Protein AF-A0A8U0A663-F1 (afdb_monomer_lite)

Sequence (135 aa):
MTTRQYYSNWWYGIMIPLFGAVGWMIVIPFLENTTYLELPFSRIIFLASGLIIAVTSFLSPVFVVCLWLDARKLRESDAPWSPNPWLWGTIGGIAMLVGVLLSYLGPKIIVALGYLYRRHRRVGLLGDTTVAETE

Radius of gyration: 18.93 Å; chains: 1; bounding box: 40×21×67 Å

Organism: NCBI:txid2934340

Secondary structure (DSSP, 8-state):
--------TTHHHHTHHHHHHHHHHHHHHHHH-GGGGGSTTHHHHHHHHHHHHHHHHHHHHHHHHHHHHHHHHHHHTT-S----HHHHHHHHHHHHHHHHHTT--HHHHHHHHHHHHHHHHHH-SS---------

Structure (mmCIF, N/CA/C/O backbone):
data_AF-A0A8U0A663-F1
#
_entry.id   AF-A0A8U0A663-F1
#
loop_
_atom_site.group_PDB
_atom_site.id
_atom_site.type_symbol
_atom_site.label_atom_id
_atom_site.label_alt_id
_atom_site.label_comp_id
_atom_site.label_asym_id
_atom_site.label_entity_id
_atom_site.label_seq_id
_atom_site.pdbx_PDB_ins_code
_atom_site.Cartn_x
_atom_site.Cartn_y
_atom_site.Cartn_z
_atom_site.occupancy
_atom_site.B_iso_or_equiv
_atom_site.auth_seq_id
_atom_site.auth_comp_id
_atom_site.auth_asym_id
_atom_site.auth_atom_id
_atom_site.pdbx_PDB_model_num
ATOM 1 N N . MET A 1 1 ? -6.263 -7.103 36.096 1.00 43.72 1 MET A N 1
ATOM 2 C CA . MET A 1 1 ? -6.341 -6.154 34.965 1.00 43.72 1 MET A CA 1
ATOM 3 C C . MET A 1 1 ? -6.047 -6.930 33.693 1.00 43.72 1 MET A C 1
ATOM 5 O O . MET A 1 1 ? -4.947 -7.438 33.561 1.00 43.72 1 MET A O 1
ATOM 9 N N . THR A 1 2 ? -7.029 -7.119 32.814 1.00 44.28 2 THR A N 1
ATOM 10 C CA . THR A 1 2 ? -6.843 -7.817 31.531 1.00 44.28 2 THR A CA 1
ATOM 11 C C . THR A 1 2 ? -6.246 -6.853 30.510 1.00 44.28 2 THR A C 1
ATOM 13 O O . THR A 1 2 ? -6.905 -5.900 30.093 1.00 44.28 2 THR A O 1
ATOM 16 N N . THR A 1 3 ? -4.995 -7.087 30.131 1.00 49.81 3 THR A N 1
ATOM 17 C CA . THR A 1 3 ? -4.310 -6.418 29.023 1.00 49.81 3 THR A CA 1
ATOM 18 C C . THR A 1 3 ? -5.046 -6.724 27.712 1.00 49.81 3 THR A C 1
ATOM 20 O O . THR A 1 3 ? -5.243 -7.880 27.344 1.00 49.81 3 THR A O 1
ATOM 23 N N . ARG A 1 4 ? -5.529 -5.682 27.020 1.00 52.34 4 ARG A N 1
ATOM 24 C CA . ARG A 1 4 ? -6.261 -5.810 25.748 1.00 52.34 4 ARG A CA 1
ATOM 25 C C . ARG A 1 4 ? -5.278 -5.822 24.579 1.00 52.34 4 ARG A C 1
ATOM 27 O O . ARG A 1 4 ? -4.593 -4.837 24.328 1.00 52.34 4 ARG A O 1
ATOM 34 N N . GLN A 1 5 ? -5.241 -6.933 23.852 1.00 55.31 5 GLN A N 1
ATOM 35 C CA . GLN A 1 5 ? -4.344 -7.154 22.722 1.00 55.31 5 GLN A CA 1
ATOM 36 C C . GLN A 1 5 ? -5.006 -6.688 21.409 1.00 55.31 5 GLN A C 1
ATOM 38 O O . GLN A 1 5 ? -5.928 -7.328 20.907 1.00 55.31 5 GLN A O 1
ATOM 43 N N . TYR A 1 6 ? -4.537 -5.582 20.823 1.00 64.12 6 TYR A N 1
ATOM 44 C CA . TYR A 1 6 ? -5.044 -5.050 19.543 1.00 64.12 6 TYR A CA 1
ATOM 45 C C . TYR A 1 6 ? -4.168 -5.496 18.365 1.00 64.12 6 TYR A C 1
ATOM 47 O O . TYR A 1 6 ? -3.463 -4.698 17.749 1.00 64.12 6 TYR A O 1
ATOM 55 N N . TYR A 1 7 ? -4.170 -6.796 18.060 1.00 67.44 7 TYR A N 1
ATOM 56 C CA . TYR A 1 7 ? -3.338 -7.357 16.990 1.00 67.44 7 TYR A CA 1
ATOM 57 C C . TYR A 1 7 ? -4.099 -7.449 15.661 1.00 67.44 7 TYR A C 1
ATOM 59 O O . TYR A 1 7 ? -4.857 -8.385 15.400 1.00 67.44 7 TYR A O 1
ATOM 67 N N . SER A 1 8 ? -3.852 -6.494 14.766 1.00 76.62 8 SER A N 1
ATOM 68 C CA . SER A 1 8 ? -4.160 -6.659 13.345 1.00 76.62 8 SER A CA 1
ATOM 69 C C . SER A 1 8 ? -2.878 -6.536 12.546 1.00 76.62 8 SER A C 1
ATOM 71 O O . SER A 1 8 ? -2.281 -5.470 12.547 1.00 76.62 8 SER A O 1
ATOM 73 N N . ASN A 1 9 ? -2.476 -7.603 11.851 1.00 85.19 9 ASN A N 1
ATOM 74 C CA . ASN A 1 9 ? -1.301 -7.622 10.968 1.00 85.19 9 ASN A CA 1
ATOM 75 C C . ASN A 1 9 ? -1.629 -7.141 9.544 1.00 85.19 9 ASN A C 1
ATOM 77 O O . ASN A 1 9 ? -0.763 -7.106 8.679 1.00 85.19 9 ASN A O 1
ATOM 81 N N . TRP A 1 10 ? -2.877 -6.756 9.268 1.00 87.44 10 TRP A N 1
ATOM 82 C CA . TRP A 1 10 ? -3.281 -6.316 7.931 1.00 87.44 10 TRP A CA 1
ATOM 83 C C . TRP A 1 10 ? -2.663 -4.970 7.528 1.00 87.44 10 TRP A C 1
ATOM 85 O O . TRP A 1 10 ? -2.599 -4.664 6.338 1.00 87.44 10 TRP A O 1
ATOM 95 N N . TRP A 1 11 ? -2.121 -4.207 8.483 1.00 85.75 11 TRP A N 1
ATOM 96 C CA . TRP A 1 11 ? -1.409 -2.956 8.215 1.00 85.75 11 TRP A CA 1
ATOM 97 C C . TRP A 1 11 ? -0.208 -3.108 7.267 1.00 85.75 11 TRP A C 1
ATOM 99 O O . TRP A 1 11 ? 0.101 -2.157 6.552 1.00 85.75 11 TRP A O 1
ATOM 109 N N . TYR A 1 12 ? 0.423 -4.289 7.177 1.00 87.38 12 TYR A N 1
ATOM 110 C CA . TYR A 1 12 ? 1.492 -4.538 6.197 1.00 87.38 12 TYR A CA 1
ATOM 111 C C . TYR A 1 12 ? 0.997 -4.372 4.755 1.00 87.38 12 TYR A C 1
ATOM 113 O O . TYR A 1 12 ? 1.681 -3.779 3.924 1.00 87.38 12 TYR A O 1
ATOM 121 N N . GLY A 1 13 ? -0.229 -4.813 4.461 1.00 88.88 13 GLY A N 1
ATOM 122 C CA . GLY A 1 13 ? -0.830 -4.627 3.139 1.00 88.88 13 GLY A CA 1
ATOM 123 C C . GLY A 1 13 ? -1.165 -3.167 2.825 1.00 88.88 13 GLY A C 1
ATOM 124 O O . GLY A 1 13 ? -1.232 -2.776 1.664 1.00 88.88 13 GLY A O 1
ATOM 125 N N . ILE A 1 14 ? -1.302 -2.324 3.850 1.00 91.62 14 ILE A N 1
ATOM 126 C CA . ILE A 1 14 ? -1.520 -0.879 3.696 1.00 91.62 14 ILE A CA 1
ATOM 127 C C . ILE A 1 14 ? -0.220 -0.171 3.269 1.00 91.62 14 ILE A C 1
ATOM 129 O O . ILE A 1 14 ? -0.276 0.891 2.656 1.00 91.62 14 ILE A O 1
ATOM 133 N N . MET A 1 15 ? 0.949 -0.780 3.507 1.00 91.62 15 MET A N 1
ATOM 134 C CA . MET A 1 15 ? 2.256 -0.256 3.080 1.00 91.62 15 MET A CA 1
ATOM 135 C C . MET A 1 15 ? 2.572 -0.519 1.600 1.00 91.62 15 MET A C 1
ATOM 137 O O . MET A 1 15 ? 3.440 0.144 1.038 1.00 91.62 15 MET A O 1
ATOM 141 N N . ILE A 1 16 ? 1.863 -1.445 0.943 1.00 91.25 16 ILE A N 1
ATOM 142 C CA . ILE A 1 16 ? 2.029 -1.789 -0.482 1.00 91.25 16 ILE A CA 1
ATOM 143 C C . ILE A 1 16 ? 2.159 -0.556 -1.399 1.00 91.25 16 ILE A C 1
ATOM 145 O O . ILE A 1 16 ? 3.127 -0.495 -2.160 1.00 91.25 16 ILE A O 1
ATOM 149 N N . PRO A 1 17 ? 1.250 0.442 -1.367 1.00 90.19 17 PRO A N 1
ATOM 150 C CA . PRO A 1 17 ? 1.364 1.613 -2.236 1.00 90.19 17 PRO A CA 1
ATOM 151 C C . PRO A 1 17 ? 2.618 2.458 -1.982 1.00 90.19 17 PRO A C 1
ATOM 153 O O . PRO A 1 17 ? 3.073 3.120 -2.909 1.00 90.19 17 PRO A O 1
ATOM 156 N N . LEU A 1 18 ? 3.203 2.419 -0.779 1.00 91.31 18 LEU A N 1
ATOM 157 C CA . LEU A 1 18 ? 4.451 3.128 -0.478 1.00 91.31 18 LEU A CA 1
ATOM 158 C C . LEU A 1 18 ? 5.647 2.448 -1.151 1.00 91.31 18 LEU A C 1
ATOM 160 O O . LEU A 1 18 ? 6.452 3.120 -1.788 1.00 91.31 18 LEU A O 1
ATOM 164 N N . PHE A 1 19 ? 5.725 1.116 -1.098 1.00 88.88 19 PHE A N 1
ATOM 165 C CA . PHE A 1 19 ? 6.739 0.363 -1.847 1.00 88.88 19 PHE A CA 1
ATOM 166 C C . PHE A 1 19 ? 6.549 0.502 -3.360 1.00 88.88 19 PHE A C 1
ATOM 168 O O . PHE A 1 19 ? 7.519 0.667 -4.099 1.00 88.88 19 PHE A O 1
ATOM 175 N N . GLY A 1 20 ? 5.294 0.509 -3.817 1.00 88.50 20 GLY A N 1
ATOM 176 C CA . GLY A 1 20 ? 4.961 0.807 -5.205 1.00 88.50 20 GLY A CA 1
ATOM 177 C C . GLY A 1 20 ? 5.480 2.178 -5.638 1.00 88.50 20 GLY A C 1
ATOM 178 O O . GLY A 1 20 ? 6.082 2.282 -6.701 1.00 88.50 20 GLY A O 1
ATOM 179 N N . ALA A 1 21 ? 5.330 3.208 -4.800 1.00 89.31 21 ALA A N 1
ATOM 180 C CA . ALA A 1 21 ? 5.844 4.547 -5.083 1.00 89.31 21 ALA A CA 1
ATOM 181 C C . ALA A 1 21 ? 7.356 4.547 -5.354 1.00 89.31 21 ALA A C 1
ATOM 183 O O . ALA A 1 21 ? 7.804 5.189 -6.300 1.00 89.31 21 ALA A O 1
ATOM 184 N N . VAL A 1 22 ? 8.129 3.774 -4.580 1.00 89.31 22 VAL A N 1
ATOM 185 C CA . VAL A 1 22 ? 9.581 3.638 -4.779 1.00 89.31 22 VAL A CA 1
ATOM 186 C C . VAL A 1 22 ? 9.909 3.024 -6.137 1.00 89.31 22 VAL A C 1
ATOM 188 O O . VAL A 1 22 ? 10.763 3.548 -6.847 1.00 89.31 22 VAL A O 1
ATOM 191 N N . GLY A 1 23 ? 9.198 1.967 -6.538 1.00 85.56 23 GLY A N 1
ATOM 192 C CA . GLY A 1 23 ? 9.362 1.382 -7.871 1.00 85.56 23 GLY A CA 1
ATOM 193 C C . GLY A 1 23 ? 9.051 2.383 -8.988 1.00 85.56 23 GLY A C 1
ATOM 194 O O . GLY A 1 23 ? 9.787 2.479 -9.967 1.00 85.56 23 GLY A O 1
ATOM 195 N N . TRP A 1 24 ? 8.005 3.192 -8.816 1.00 86.69 24 TRP A N 1
ATOM 196 C CA . TRP A 1 24 ? 7.610 4.193 -9.806 1.00 86.69 24 TRP A CA 1
ATOM 197 C C . TRP A 1 24 ? 8.592 5.362 -9.946 1.00 86.69 24 TRP A C 1
ATOM 199 O O . TRP A 1 24 ? 8.695 5.911 -11.040 1.00 86.69 24 TRP A O 1
ATOM 209 N N . MET A 1 25 ? 9.384 5.685 -8.916 1.00 86.38 25 MET A N 1
ATOM 210 C CA . MET A 1 25 ? 10.474 6.668 -9.046 1.00 86.38 25 MET A CA 1
ATOM 211 C C . MET A 1 25 ? 11.540 6.248 -10.069 1.00 86.38 25 MET A C 1
ATOM 213 O O . MET A 1 25 ? 12.219 7.105 -10.624 1.00 86.38 25 MET A O 1
ATOM 217 N N . ILE A 1 26 ? 11.676 4.946 -10.336 1.00 82.06 26 ILE A N 1
ATOM 218 C CA . ILE A 1 26 ? 12.598 4.409 -11.348 1.00 82.06 26 ILE A CA 1
ATOM 219 C C . ILE A 1 26 ? 11.911 4.337 -12.719 1.00 82.06 26 ILE A C 1
ATOM 221 O O . ILE A 1 26 ? 12.527 4.630 -13.741 1.00 82.06 26 ILE A O 1
ATOM 225 N N . VAL A 1 27 ? 10.627 3.968 -12.742 1.00 84.19 27 VAL A N 1
ATOM 226 C CA . VAL A 1 27 ? 9.853 3.783 -13.980 1.00 84.19 27 VAL A CA 1
ATOM 227 C C . VAL A 1 27 ? 9.576 5.109 -14.693 1.00 84.19 27 VAL A C 1
ATOM 229 O O . VAL A 1 27 ? 9.719 5.169 -15.910 1.00 84.19 27 VAL A O 1
ATOM 232 N N . ILE A 1 28 ? 9.203 6.169 -13.964 1.00 85.81 28 ILE A N 1
ATOM 233 C CA . ILE A 1 28 ? 8.792 7.451 -14.569 1.00 85.81 28 ILE A CA 1
ATOM 234 C C . ILE A 1 28 ? 9.904 8.056 -15.445 1.00 85.81 28 ILE A C 1
ATOM 236 O O . ILE A 1 28 ? 9.652 8.249 -16.634 1.00 85.81 28 ILE A O 1
ATOM 240 N N . PRO A 1 29 ? 11.143 8.265 -14.949 1.00 85.25 29 PRO A N 1
ATOM 241 C CA . PRO A 1 29 ? 12.207 8.834 -15.776 1.00 85.25 29 PRO A CA 1
ATOM 242 C C . PRO A 1 29 ? 12.520 7.980 -17.009 1.00 85.25 29 PRO A C 1
ATOM 244 O O . PRO A 1 29 ? 12.843 8.512 -18.068 1.00 85.25 29 PRO A O 1
ATOM 247 N N . PHE A 1 30 ? 12.412 6.653 -16.881 1.00 82.56 30 PHE A N 1
ATOM 248 C CA . PHE A 1 30 ? 12.666 5.730 -17.983 1.00 82.56 30 PHE A CA 1
ATOM 249 C C . PHE A 1 30 ? 11.602 5.820 -19.084 1.00 82.56 30 PHE A C 1
ATOM 251 O O . PHE A 1 30 ? 11.948 5.813 -20.262 1.00 82.56 30 PHE A O 1
ATOM 258 N N . LEU A 1 31 ? 10.320 5.924 -18.717 1.00 82.00 31 LEU A N 1
ATOM 259 C CA . LEU A 1 31 ? 9.226 6.053 -19.685 1.00 82.00 31 LEU A CA 1
ATOM 260 C C . LEU A 1 31 ? 9.223 7.411 -20.397 1.00 82.00 31 LEU A C 1
ATOM 262 O O . LEU A 1 31 ? 8.808 7.490 -21.550 1.00 82.00 31 LEU A O 1
ATOM 266 N N . GLU A 1 32 ? 9.676 8.468 -19.723 1.00 84.19 32 GLU A N 1
ATOM 267 C CA . GLU A 1 32 ? 9.660 9.835 -20.257 1.00 84.19 32 GLU A CA 1
ATOM 268 C C . GLU A 1 32 ? 10.848 10.149 -21.176 1.00 84.19 32 GLU A C 1
ATOM 270 O O . GLU A 1 32 ? 10.774 11.078 -21.979 1.00 84.19 32 GLU A O 1
ATOM 275 N N . ASN A 1 33 ? 11.940 9.386 -21.093 1.00 82.56 33 ASN A N 1
ATOM 276 C CA . ASN A 1 33 ? 13.166 9.684 -21.824 1.00 82.56 33 ASN A CA 1
ATOM 277 C C . ASN A 1 33 ? 13.586 8.525 -22.739 1.00 82.56 33 ASN A C 1
ATOM 279 O O . ASN A 1 33 ? 14.218 7.549 -22.331 1.00 82.56 33 ASN A O 1
ATOM 283 N N . THR A 1 34 ? 13.298 8.687 -24.030 1.00 74.56 34 THR A N 1
ATOM 284 C CA . THR A 1 34 ? 13.611 7.706 -25.079 1.00 74.56 34 THR A CA 1
ATOM 285 C C . THR A 1 34 ? 15.109 7.472 -25.270 1.00 74.56 34 THR A C 1
ATOM 287 O O . THR A 1 34 ? 15.487 6.429 -25.795 1.00 74.56 34 THR A O 1
ATOM 290 N N . THR A 1 35 ? 15.974 8.377 -24.801 1.00 79.06 35 THR A N 1
ATOM 291 C CA . THR A 1 35 ? 17.440 8.222 -24.858 1.00 79.06 35 THR A CA 1
ATOM 292 C C . THR A 1 35 ? 17.912 6.996 -24.066 1.00 79.06 35 THR A C 1
ATOM 294 O O . THR A 1 35 ? 18.927 6.388 -24.392 1.00 79.06 35 THR A O 1
ATOM 297 N N . TYR A 1 36 ? 17.149 6.559 -23.055 1.00 76.25 36 TYR A N 1
ATOM 298 C CA . TYR A 1 36 ? 17.453 5.338 -22.302 1.00 76.25 36 TYR A CA 1
ATOM 299 C C . TYR A 1 36 ? 17.287 4.049 -23.118 1.00 76.25 36 TYR A C 1
ATOM 301 O O . TYR A 1 36 ? 17.805 3.007 -22.710 1.00 76.25 36 TYR A O 1
ATOM 309 N N . LEU A 1 37 ? 16.605 4.093 -24.269 1.00 73.62 37 LEU A N 1
ATOM 310 C CA . LEU A 1 37 ? 16.447 2.937 -25.156 1.00 73.62 37 LEU A CA 1
ATOM 311 C C . LEU A 1 37 ? 17.757 2.556 -25.861 1.00 73.62 37 LEU A C 1
ATOM 313 O O . LEU A 1 37 ? 17.936 1.386 -26.205 1.00 73.62 37 LEU A O 1
ATOM 317 N N . GLU A 1 38 ? 18.684 3.505 -26.009 1.00 81.56 38 GLU A N 1
ATOM 318 C CA . GLU A 1 38 ? 19.990 3.298 -26.649 1.00 81.56 38 GLU A CA 1
ATOM 319 C C . GLU A 1 38 ? 21.033 2.668 -25.709 1.00 81.56 38 GLU A C 1
ATOM 321 O O . GLU A 1 38 ? 22.094 2.228 -26.150 1.00 81.56 38 GLU A O 1
ATOM 326 N N . LEU A 1 39 ? 20.739 2.577 -24.406 1.00 82.75 39 LEU A N 1
ATOM 327 C CA . LEU A 1 39 ? 21.638 1.954 -23.437 1.00 82.75 39 LEU A CA 1
ATOM 328 C C . LEU A 1 39 ? 21.719 0.430 -23.637 1.00 82.75 39 LEU A C 1
ATOM 330 O O . LEU A 1 39 ? 20.700 -0.215 -23.893 1.00 82.75 39 LEU A O 1
ATOM 334 N N . PRO A 1 40 ? 22.885 -0.197 -23.384 1.00 82.31 40 PRO A N 1
ATOM 335 C CA . PRO A 1 40 ? 23.055 -1.649 -23.518 1.00 82.31 40 PRO A CA 1
ATOM 336 C C . PRO A 1 40 ? 22.137 -2.461 -22.584 1.00 82.31 40 PRO A C 1
ATOM 338 O O . PRO A 1 40 ? 21.862 -3.631 -22.841 1.00 82.31 40 PRO A O 1
ATOM 341 N N . PHE A 1 41 ? 21.624 -1.838 -21.518 1.00 81.75 41 PHE A N 1
ATOM 342 C CA . PHE A 1 41 ? 20.729 -2.453 -20.536 1.00 81.75 41 PHE A CA 1
ATOM 343 C C . PHE A 1 41 ? 19.244 -2.094 -20.729 1.00 81.75 41 PHE A C 1
ATOM 345 O O . PHE A 1 41 ? 18.417 -2.472 -19.898 1.00 81.75 41 PHE A O 1
ATOM 352 N N . SER A 1 42 ? 18.872 -1.402 -21.812 1.00 84.12 42 SER A N 1
ATOM 353 C CA . SER A 1 42 ? 17.509 -0.889 -22.027 1.00 84.12 42 SER A CA 1
ATOM 354 C C . SER A 1 42 ? 16.428 -1.973 -21.971 1.00 84.12 42 SER A C 1
ATOM 356 O O . SER A 1 42 ? 15.378 -1.773 -21.363 1.00 84.12 42 SER A O 1
ATOM 358 N N . ARG A 1 43 ? 16.709 -3.166 -22.512 1.00 85.19 43 ARG A N 1
ATOM 359 C CA . ARG A 1 43 ? 15.802 -4.328 -22.451 1.00 85.19 43 ARG A CA 1
ATOM 360 C C . ARG A 1 43 ? 15.526 -4.784 -21.018 1.00 85.19 43 ARG A C 1
ATOM 362 O O . ARG A 1 43 ? 14.393 -5.130 -20.698 1.00 85.19 43 ARG A O 1
ATOM 369 N N . ILE A 1 44 ? 16.545 -4.776 -20.158 1.00 87.38 44 ILE A N 1
ATOM 370 C CA . ILE A 1 44 ? 16.406 -5.175 -18.752 1.00 87.38 44 ILE A CA 1
ATOM 371 C C . ILE A 1 44 ? 15.557 -4.145 -18.011 1.00 87.38 44 ILE A C 1
ATOM 373 O O . ILE A 1 44 ? 14.634 -4.522 -17.294 1.00 87.38 44 ILE A O 1
ATOM 377 N N . ILE A 1 45 ? 15.820 -2.853 -18.225 1.00 84.31 45 ILE A N 1
ATOM 378 C CA . ILE A 1 45 ? 15.067 -1.768 -17.584 1.00 84.31 45 ILE A CA 1
ATOM 379 C C . ILE A 1 45 ? 13.606 -1.769 -18.054 1.00 84.31 45 ILE A C 1
ATOM 381 O O . ILE A 1 45 ? 12.698 -1.611 -17.238 1.00 84.31 45 ILE A O 1
ATOM 385 N N . PHE A 1 46 ? 13.361 -2.027 -19.340 1.00 85.12 46 PHE A N 1
ATOM 386 C CA . PHE A 1 46 ? 12.015 -2.179 -19.888 1.00 85.12 46 PHE A CA 1
ATOM 387 C C . PHE A 1 46 ? 11.248 -3.330 -19.222 1.00 85.12 46 PHE A C 1
ATOM 389 O O . PHE A 1 46 ? 10.134 -3.130 -18.737 1.00 85.12 46 PHE A O 1
ATOM 396 N N . LEU A 1 47 ? 11.856 -4.518 -19.128 1.00 88.75 47 LEU A N 1
ATOM 397 C CA . LEU A 1 47 ? 11.246 -5.674 -18.462 1.00 88.75 47 LEU A CA 1
ATOM 398 C C . LEU A 1 47 ? 11.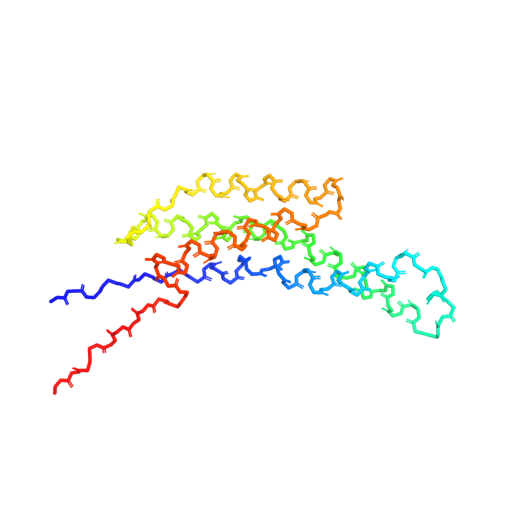008 -5.419 -16.968 1.00 88.75 47 LEU A C 1
ATOM 400 O O . LEU A 1 47 ? 9.934 -5.736 -16.456 1.00 88.75 47 LEU A O 1
ATOM 404 N N . ALA A 1 48 ? 11.973 -4.807 -16.277 1.00 88.00 48 ALA A N 1
ATOM 405 C CA . ALA A 1 48 ? 11.839 -4.436 -14.872 1.00 88.00 48 ALA A CA 1
ATOM 406 C C . ALA A 1 48 ? 10.691 -3.437 -14.660 1.00 88.00 48 ALA A C 1
ATOM 408 O O . ALA A 1 48 ? 9.898 -3.593 -13.732 1.00 88.00 48 ALA A O 1
ATOM 409 N N . SER A 1 49 ? 10.550 -2.455 -15.552 1.00 86.00 49 SER A N 1
ATOM 410 C CA . SER A 1 49 ? 9.476 -1.460 -15.494 1.00 86.00 49 SER A CA 1
ATOM 411 C C . SER A 1 49 ? 8.107 -2.101 -15.713 1.00 86.00 49 SER A C 1
ATOM 413 O O . SER A 1 49 ? 7.187 -1.875 -14.927 1.00 86.00 49 SER A O 1
ATOM 415 N N . GLY A 1 50 ? 7.985 -2.971 -16.722 1.00 87.75 50 GLY A N 1
ATOM 416 C CA . GLY A 1 50 ? 6.771 -3.754 -16.960 1.00 87.75 50 GLY A CA 1
ATOM 417 C C . GLY A 1 50 ? 6.389 -4.620 -15.757 1.00 87.75 50 GLY A C 1
ATOM 418 O O . GLY A 1 50 ? 5.224 -4.646 -15.360 1.00 87.75 50 GLY A O 1
ATOM 419 N N . LEU A 1 51 ? 7.372 -5.263 -15.117 1.00 90.81 51 LEU A N 1
ATOM 420 C CA . LEU A 1 51 ? 7.153 -6.057 -13.908 1.00 90.81 51 LEU A CA 1
ATOM 421 C C . LEU A 1 51 ? 6.661 -5.196 -12.736 1.00 90.81 51 LEU A C 1
ATOM 423 O O . LEU A 1 51 ? 5.706 -5.580 -12.064 1.00 90.81 51 LEU A O 1
ATOM 427 N N . ILE A 1 52 ? 7.257 -4.022 -12.504 1.00 88.81 52 ILE A N 1
ATOM 428 C CA . ILE A 1 52 ? 6.822 -3.089 -11.450 1.00 88.81 52 ILE A CA 1
ATOM 429 C C . ILE A 1 52 ? 5.372 -2.650 -11.685 1.00 88.81 52 ILE A C 1
ATOM 431 O O . ILE A 1 52 ? 4.562 -2.678 -10.755 1.00 88.81 52 ILE A O 1
ATOM 435 N N . ILE A 1 53 ? 5.014 -2.286 -12.918 1.00 87.06 53 ILE A N 1
ATOM 436 C CA . ILE A 1 53 ? 3.645 -1.884 -13.276 1.00 87.06 53 ILE A CA 1
ATOM 437 C C . ILE A 1 53 ? 2.668 -3.042 -13.030 1.00 87.06 53 ILE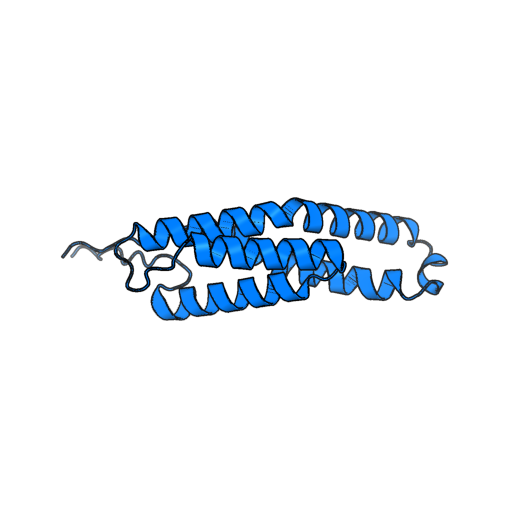 A C 1
ATOM 439 O O . ILE A 1 53 ? 1.631 -2.847 -12.390 1.00 87.06 53 ILE A O 1
ATOM 443 N N . ALA A 1 54 ? 3.014 -4.255 -13.471 1.00 89.38 54 ALA A N 1
ATOM 444 C CA . ALA A 1 54 ? 2.180 -5.441 -13.300 1.00 89.38 54 ALA A CA 1
ATOM 445 C C . ALA A 1 54 ? 1.970 -5.783 -11.817 1.00 89.38 54 ALA A C 1
ATOM 447 O O . ALA A 1 54 ? 0.832 -5.930 -11.370 1.00 89.38 54 ALA A O 1
ATOM 448 N N . VAL A 1 55 ? 3.050 -5.836 -11.033 1.00 90.69 55 VAL A N 1
ATOM 449 C CA . VAL A 1 55 ? 3.005 -6.142 -9.596 1.00 90.69 55 VAL A CA 1
ATOM 450 C C . VAL A 1 55 ? 2.215 -5.078 -8.834 1.00 90.69 55 VAL A C 1
ATOM 452 O O . VAL A 1 55 ? 1.340 -5.413 -8.041 1.00 90.69 55 VAL A O 1
ATOM 455 N N . THR A 1 56 ? 2.461 -3.790 -9.084 1.00 87.38 56 THR A N 1
ATOM 456 C CA . THR A 1 56 ? 1.752 -2.703 -8.381 1.00 87.38 56 THR A CA 1
ATOM 457 C C . THR A 1 56 ? 0.265 -2.650 -8.732 1.00 87.38 56 THR A C 1
ATOM 459 O O . THR A 1 56 ? -0.569 -2.381 -7.860 1.00 87.38 56 THR A O 1
ATOM 462 N N . SER A 1 57 ? -0.095 -2.971 -9.974 1.00 86.31 57 SER A N 1
ATOM 463 C CA . SER A 1 57 ? -1.490 -3.117 -10.402 1.00 86.31 57 SER A CA 1
ATOM 464 C C . SER A 1 57 ? -2.155 -4.307 -9.712 1.00 86.31 57 SER A C 1
ATOM 466 O O . SER A 1 57 ? -3.215 -4.154 -9.104 1.00 86.31 57 SER A O 1
ATOM 468 N N . PHE A 1 58 ? -1.490 -5.464 -9.704 1.00 90.69 58 PHE A N 1
ATOM 469 C CA . PHE A 1 58 ? -2.000 -6.691 -9.094 1.00 90.69 58 PHE A CA 1
ATOM 470 C C . PHE A 1 58 ? -2.141 -6.604 -7.568 1.00 90.69 58 PHE A C 1
ATOM 472 O O . PHE A 1 58 ? -3.071 -7.160 -6.993 1.00 90.69 58 PHE A O 1
ATOM 479 N N . LEU A 1 59 ? -1.257 -5.865 -6.896 1.00 91.88 59 LEU A N 1
ATOM 480 C CA . LEU A 1 59 ? -1.332 -5.648 -5.450 1.00 91.88 59 LEU A CA 1
ATOM 481 C C . LEU A 1 59 ? -2.331 -4.551 -5.045 1.00 91.88 59 LEU A C 1
ATOM 483 O O . LEU A 1 59 ? -2.601 -4.367 -3.857 1.00 91.88 59 LEU A O 1
ATOM 487 N N . SER A 1 60 ? -2.915 -3.818 -5.995 1.00 90.69 60 SER A N 1
ATOM 488 C CA . SER A 1 60 ? -3.863 -2.746 -5.672 1.00 90.69 60 SER A CA 1
ATOM 489 C C . SER A 1 60 ? -5.168 -3.247 -5.027 1.00 90.69 60 SER A C 1
ATOM 491 O O . SER A 1 60 ? -5.576 -2.659 -4.025 1.00 90.69 60 SER A O 1
ATOM 493 N N . PRO A 1 61 ? -5.797 -4.347 -5.485 1.00 93.81 61 PRO A N 1
ATOM 494 C CA . PRO A 1 61 ? -6.905 -4.971 -4.760 1.00 93.81 61 PRO A CA 1
ATOM 495 C C . PRO A 1 61 ? -6.506 -5.445 -3.358 1.00 93.81 61 PRO A C 1
ATOM 497 O O . PRO A 1 61 ? -7.278 -5.286 -2.413 1.00 93.81 61 PRO A O 1
ATOM 500 N N . VAL A 1 62 ? -5.283 -5.968 -3.199 1.00 94.94 62 VAL A N 1
ATOM 501 C CA . VAL A 1 62 ? -4.758 -6.418 -1.898 1.00 94.94 62 VAL A CA 1
ATOM 502 C C . VAL A 1 62 ? -4.716 -5.257 -0.907 1.00 94.94 62 VAL A C 1
ATOM 504 O O . VAL A 1 62 ? -5.173 -5.411 0.221 1.00 94.94 62 VAL A O 1
ATOM 507 N N . PHE A 1 63 ? -4.272 -4.072 -1.337 1.00 94.69 63 PHE A N 1
ATOM 508 C CA . PHE A 1 63 ? -4.317 -2.858 -0.518 1.00 94.69 63 PHE A CA 1
ATOM 509 C C . PHE A 1 63 ? -5.732 -2.559 0.010 1.00 94.69 63 PHE A C 1
ATOM 511 O O . PHE A 1 63 ? -5.900 -2.322 1.207 1.00 94.69 63 PHE A O 1
ATOM 518 N N . VAL A 1 64 ? -6.758 -2.621 -0.847 1.00 96.44 64 VAL A N 1
ATOM 519 C CA . VAL A 1 64 ? -8.155 -2.352 -0.453 1.00 96.44 64 VAL A CA 1
ATOM 520 C C . VAL A 1 64 ? -8.658 -3.389 0.551 1.00 96.44 64 VAL A C 1
ATOM 522 O O . VAL A 1 64 ? -9.257 -3.035 1.568 1.00 96.44 64 VAL A O 1
ATOM 525 N N . VAL A 1 65 ? -8.382 -4.669 0.290 1.00 96.38 65 VAL A N 1
ATOM 526 C CA . VAL A 1 65 ? -8.772 -5.778 1.170 1.00 96.38 65 VAL A CA 1
ATOM 527 C C . VAL A 1 65 ? -8.100 -5.645 2.534 1.00 96.38 65 VAL A C 1
ATOM 529 O O . VAL A 1 65 ? -8.773 -5.728 3.560 1.00 96.38 65 VAL A O 1
ATOM 532 N N . CYS A 1 66 ? -6.795 -5.378 2.567 1.00 95.81 66 CYS A N 1
ATOM 533 C CA . CYS A 1 66 ? -6.056 -5.182 3.809 1.00 95.81 66 CYS A CA 1
ATOM 534 C C . CYS A 1 66 ? -6.566 -3.973 4.598 1.00 95.81 66 CYS A C 1
ATOM 536 O O . CYS A 1 66 ? -6.727 -4.069 5.812 1.00 95.81 66 CYS A O 1
ATOM 538 N N . LEU A 1 67 ? -6.889 -2.868 3.924 1.00 95.56 67 LEU A N 1
ATOM 539 C CA . LEU A 1 67 ? -7.454 -1.676 4.554 1.00 95.56 67 LEU A CA 1
ATOM 540 C C . LEU A 1 67 ? -8.821 -1.960 5.202 1.00 95.56 67 LEU A C 1
ATOM 542 O O . LEU A 1 67 ? -9.076 -1.544 6.334 1.00 95.56 67 LEU A O 1
ATOM 546 N N . TRP A 1 68 ? -9.689 -2.704 4.511 1.00 96.75 68 TRP A N 1
ATOM 547 C CA . TRP A 1 68 ? -10.990 -3.110 5.047 1.00 96.75 68 TRP A CA 1
ATOM 548 C C . TRP A 1 68 ? -10.850 -4.085 6.222 1.00 96.75 68 TRP A C 1
ATOM 550 O O . TRP A 1 68 ? -11.511 -3.909 7.247 1.00 96.75 68 TRP A O 1
ATOM 560 N N . LEU A 1 69 ? -9.972 -5.086 6.105 1.00 95.38 69 LEU A N 1
ATOM 561 C CA . LEU A 1 69 ? -9.741 -6.087 7.149 1.00 95.38 69 LEU A CA 1
ATOM 562 C C . LEU A 1 69 ? -9.101 -5.487 8.403 1.00 95.38 69 LEU A C 1
ATOM 564 O O . LEU A 1 69 ? -9.507 -5.851 9.507 1.00 95.38 69 LEU A O 1
ATOM 568 N N . ASP A 1 70 ? -8.148 -4.559 8.258 1.00 93.69 70 ASP A N 1
ATOM 569 C CA . ASP A 1 70 ? -7.547 -3.858 9.399 1.00 93.69 70 ASP A CA 1
ATOM 570 C C . ASP A 1 70 ? -8.602 -3.025 10.131 1.00 93.69 70 ASP A C 1
ATOM 572 O O . ASP A 1 70 ? -8.763 -3.148 11.344 1.00 93.69 70 ASP A O 1
ATOM 576 N N . ALA A 1 71 ? -9.410 -2.263 9.385 1.00 93.50 71 ALA A N 1
ATOM 577 C CA . ALA A 1 71 ? -10.488 -1.471 9.964 1.00 93.50 71 ALA A CA 1
ATOM 578 C C . ALA A 1 71 ? -11.554 -2.344 10.645 1.00 93.50 71 ALA A C 1
ATOM 580 O O . ALA A 1 71 ? -12.032 -2.007 11.726 1.00 93.50 71 ALA A O 1
ATOM 581 N N . ARG A 1 72 ? -11.917 -3.481 10.042 1.00 93.94 72 ARG A N 1
ATOM 582 C CA . ARG A 1 72 ? -12.874 -4.424 10.628 1.00 93.94 72 ARG A CA 1
ATOM 583 C C . ARG A 1 72 ? -12.358 -4.999 11.940 1.00 93.94 72 ARG A C 1
AT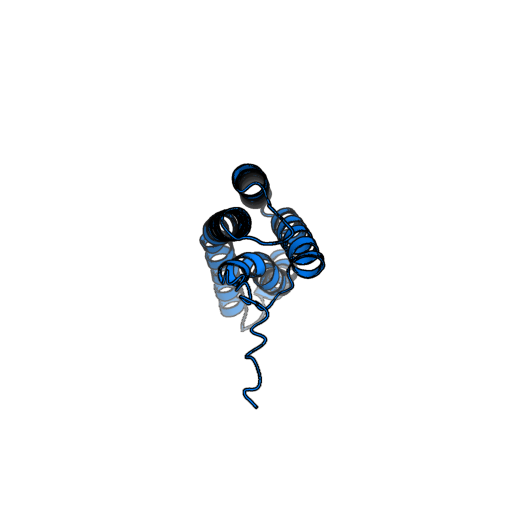OM 585 O O . ARG A 1 72 ? -13.080 -4.934 12.930 1.00 93.94 72 ARG A O 1
ATOM 592 N N . LYS A 1 73 ? -11.119 -5.496 11.959 1.00 91.00 73 LYS A N 1
ATOM 593 C CA . LYS A 1 73 ? -10.509 -6.037 13.179 1.00 91.00 73 LYS A CA 1
ATOM 594 C C . LYS A 1 73 ? -10.394 -4.984 14.273 1.00 91.00 73 LYS A C 1
ATOM 596 O O . LYS A 1 73 ? -10.706 -5.280 15.416 1.00 91.00 73 LYS A O 1
ATOM 601 N N . LEU A 1 74 ? -10.002 -3.757 13.931 1.00 89.69 74 LEU A N 1
ATOM 602 C CA . LEU A 1 74 ? -9.921 -2.667 14.905 1.00 89.69 74 LEU A CA 1
ATOM 603 C C . LEU A 1 74 ? -11.290 -2.305 15.489 1.00 89.69 74 LEU A C 1
ATOM 605 O O . LEU A 1 74 ? -11.376 -2.053 16.684 1.00 89.69 74 LEU A O 1
ATOM 609 N N . ARG A 1 75 ? -12.358 -2.335 14.682 1.00 89.94 75 ARG A N 1
ATOM 610 C CA . ARG A 1 75 ? -13.732 -2.099 15.154 1.00 89.94 75 ARG A CA 1
ATOM 611 C C . ARG A 1 75 ? -14.269 -3.221 16.044 1.00 89.94 75 ARG A C 1
ATOM 613 O O . ARG A 1 75 ? -15.027 -2.949 16.963 1.00 89.94 75 ARG A O 1
ATOM 620 N N . GLU A 1 76 ? -13.955 -4.471 15.713 1.00 89.31 76 GLU A N 1
ATOM 621 C CA . GLU A 1 76 ? -14.334 -5.643 16.519 1.00 89.31 76 GLU A CA 1
ATOM 622 C C . GLU A 1 76 ? -13.496 -5.744 17.798 1.00 89.31 76 GLU A C 1
ATOM 624 O O . GLU A 1 76 ? -13.900 -6.390 18.760 1.00 89.31 76 GLU A O 1
ATOM 629 N N . SER A 1 77 ? -12.332 -5.098 17.808 1.00 83.94 77 SER A N 1
ATOM 630 C CA . SER A 1 77 ? -11.500 -4.977 18.987 1.00 83.94 77 SER A CA 1
ATOM 631 C C . SER A 1 77 ? -11.960 -3.833 19.879 1.00 83.94 77 SER A C 1
ATOM 633 O O . SER A 1 77 ? -12.578 -2.862 19.458 1.00 83.94 77 SER A O 1
ATOM 635 N N . ASP A 1 78 ? -11.533 -3.907 21.120 1.00 80.88 78 ASP A N 1
ATOM 636 C CA . ASP A 1 78 ? -11.792 -2.909 22.142 1.00 80.88 78 ASP A CA 1
ATOM 637 C C . ASP A 1 78 ? -10.941 -1.615 22.020 1.00 80.88 78 ASP A C 1
ATOM 639 O O . ASP A 1 78 ? -10.733 -0.883 22.996 1.00 80.88 78 ASP A O 1
ATOM 643 N N . ALA A 1 79 ? -10.377 -1.368 20.834 1.00 80.56 79 ALA A N 1
ATOM 644 C CA . ALA A 1 79 ? -9.416 -0.305 20.599 1.00 80.56 79 ALA A CA 1
ATOM 645 C C . ALA A 1 79 ? -10.059 1.075 20.813 1.00 80.56 79 ALA A C 1
ATOM 647 O O . ALA A 1 79 ? -11.224 1.289 20.473 1.00 80.56 79 ALA A O 1
ATOM 648 N N . PRO A 1 80 ? -9.287 2.074 21.279 1.00 83.38 80 PRO A N 1
ATOM 649 C CA . PRO A 1 80 ? -9.790 3.438 21.471 1.00 83.38 80 PRO A CA 1
ATOM 650 C C . PRO A 1 80 ? -10.225 4.116 20.158 1.00 83.38 80 PRO A C 1
ATOM 652 O O . PRO A 1 80 ? -10.877 5.159 20.174 1.00 83.38 80 PRO A O 1
ATOM 655 N N . TRP A 1 81 ? -9.858 3.550 19.006 1.00 88.31 81 TRP A N 1
ATOM 656 C CA . TRP A 1 81 ? -10.315 3.983 17.694 1.00 88.31 81 TRP A CA 1
ATOM 657 C C . TRP A 1 81 ? -11.113 2.874 17.018 1.00 88.31 81 TRP A C 1
ATOM 659 O O . TRP A 1 81 ? -10.577 1.810 16.726 1.00 88.31 81 TRP A O 1
ATOM 669 N N . SER A 1 82 ? -12.373 3.179 16.708 1.00 90.00 82 SER A N 1
ATOM 670 C CA . SER A 1 82 ? -13.305 2.295 16.007 1.00 90.00 82 SER A CA 1
ATOM 671 C C . SER A 1 82 ? -13.527 2.791 14.565 1.00 90.00 82 SER A C 1
ATOM 673 O O . SER A 1 82 ? -14.485 3.532 14.303 1.00 90.00 82 SER A O 1
ATOM 675 N N . PRO A 1 83 ? -12.644 2.456 13.604 1.00 91.88 83 PRO A N 1
ATOM 676 C CA . PRO A 1 83 ? -12.826 2.835 12.204 1.00 91.88 83 PRO A CA 1
ATOM 677 C C . PRO A 1 83 ? -14.043 2.144 11.572 1.00 91.88 83 PRO A C 1
ATOM 679 O O . PRO A 1 83 ? -14.308 0.973 11.820 1.00 91.88 83 PRO A O 1
ATOM 682 N N . ASN A 1 84 ? -14.758 2.843 10.683 1.00 94.94 84 ASN A N 1
ATOM 683 C CA . ASN A 1 84 ? -15.790 2.215 9.854 1.00 94.94 84 ASN A CA 1
ATOM 684 C C . ASN A 1 84 ? -15.128 1.461 8.675 1.00 94.94 84 ASN A C 1
ATOM 686 O O . ASN A 1 84 ? -14.530 2.121 7.817 1.00 94.94 84 ASN A O 1
ATOM 690 N N . PRO A 1 85 ? -15.245 0.119 8.585 1.00 94.81 85 PRO A N 1
ATOM 691 C CA . PRO A 1 85 ? -14.596 -0.669 7.537 1.00 94.81 85 PRO A CA 1
ATOM 692 C C . PRO A 1 85 ? -15.104 -0.322 6.143 1.00 94.81 85 PRO A C 1
ATOM 694 O O . PRO A 1 85 ? -14.317 -0.250 5.206 1.00 94.81 85 PRO A O 1
ATOM 697 N N . TRP A 1 86 ? -16.401 -0.040 6.003 1.00 96.94 86 TRP A N 1
ATOM 698 C CA . TRP A 1 86 ? -16.997 0.316 4.717 1.00 96.94 86 TRP A CA 1
ATOM 699 C C . TRP A 1 86 ? -16.515 1.670 4.217 1.00 96.94 86 TRP A C 1
ATOM 701 O O . TRP A 1 86 ? -16.240 1.811 3.029 1.00 96.94 86 TRP A O 1
ATOM 711 N N . LEU A 1 87 ? -16.342 2.644 5.115 1.00 96.25 87 LEU A N 1
ATOM 712 C CA . LEU A 1 87 ? -15.800 3.952 4.752 1.00 96.25 87 LEU A CA 1
ATOM 713 C C . LEU A 1 87 ? -14.370 3.815 4.220 1.00 96.25 87 LEU A C 1
ATOM 715 O O . LEU A 1 87 ? -14.069 4.286 3.127 1.00 96.25 87 LEU A O 1
ATOM 719 N N . TRP A 1 88 ? -13.499 3.130 4.963 1.00 95.50 88 TRP A N 1
ATOM 720 C CA . TRP A 1 88 ? -12.101 2.963 4.565 1.00 95.50 88 TRP A CA 1
ATOM 721 C C . TRP A 1 88 ? -11.931 2.059 3.345 1.00 95.50 88 TRP A C 1
ATOM 723 O O . TRP A 1 88 ? -11.162 2.402 2.452 1.00 95.50 88 TRP A O 1
ATOM 733 N N . GLY A 1 89 ? -12.694 0.969 3.248 1.00 94.88 89 GLY A N 1
ATOM 734 C CA . GLY A 1 89 ? -12.725 0.118 2.059 1.00 94.88 89 GLY A CA 1
ATOM 735 C C . GLY A 1 89 ? -13.194 0.873 0.813 1.00 94.88 89 GLY A C 1
ATOM 736 O O . GLY A 1 89 ? -12.570 0.753 -0.236 1.00 94.88 89 GLY A O 1
ATOM 737 N N . THR A 1 90 ? -14.225 1.718 0.929 1.00 97.12 90 THR A N 1
ATOM 738 C CA . THR A 1 90 ? -14.721 2.541 -0.191 1.00 97.12 90 THR A CA 1
ATOM 739 C C . THR A 1 90 ? -13.692 3.586 -0.612 1.00 97.12 90 THR A C 1
ATOM 741 O O . THR A 1 90 ? -13.400 3.707 -1.797 1.00 97.12 90 THR A O 1
ATOM 744 N N . ILE A 1 91 ? -13.082 4.299 0.341 1.00 96.75 91 ILE A N 1
ATOM 745 C CA . ILE A 1 91 ? -12.017 5.273 0.056 1.00 96.75 91 ILE A CA 1
ATOM 746 C C . ILE A 1 91 ? -10.826 4.586 -0.631 1.00 96.75 91 ILE A C 1
ATOM 748 O O . ILE A 1 91 ? -10.318 5.090 -1.631 1.00 96.75 91 ILE A O 1
ATOM 752 N N . GLY A 1 92 ? -10.406 3.418 -0.135 1.00 95.12 92 GLY A N 1
ATOM 753 C CA . GLY A 1 92 ? -9.349 2.619 -0.754 1.00 95.12 92 GLY 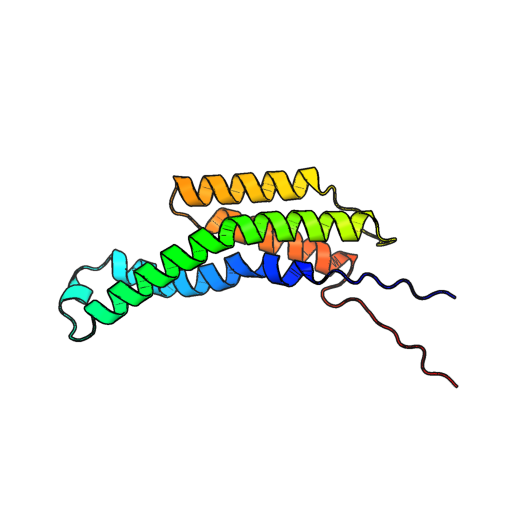A CA 1
ATOM 754 C C . GLY A 1 92 ? -9.718 2.139 -2.158 1.00 95.12 92 GLY A C 1
ATOM 755 O O . GLY A 1 92 ? -8.897 2.228 -3.067 1.00 95.12 92 GLY A O 1
ATOM 756 N N . GLY A 1 93 ? -10.958 1.685 -2.353 1.00 95.75 93 GLY A N 1
ATOM 757 C CA . GLY A 1 93 ? -11.491 1.266 -3.648 1.00 95.75 93 GLY A CA 1
ATOM 758 C C . GLY A 1 93 ? -11.529 2.406 -4.664 1.00 95.75 93 GLY A C 1
ATOM 759 O O . GLY A 1 93 ? -11.058 2.236 -5.784 1.00 95.75 93 GLY A O 1
ATOM 760 N N . ILE A 1 94 ? -11.993 3.593 -4.265 1.00 96.31 94 ILE A N 1
ATOM 761 C CA . ILE A 1 94 ? -11.962 4.796 -5.108 1.00 96.31 94 ILE A CA 1
ATOM 762 C C . ILE A 1 94 ? -10.516 5.155 -5.452 1.00 96.31 94 ILE A C 1
ATOM 764 O O . ILE A 1 94 ? -10.204 5.363 -6.620 1.00 96.31 94 ILE A O 1
ATOM 768 N N . ALA A 1 95 ? -9.608 5.168 -4.473 1.00 94.56 95 ALA A N 1
ATOM 769 C CA . ALA A 1 95 ? -8.194 5.447 -4.719 1.00 94.56 95 ALA A CA 1
ATOM 770 C C . ALA A 1 95 ? -7.548 4.430 -5.677 1.00 94.56 95 ALA A C 1
ATOM 772 O O . ALA A 1 95 ? -6.732 4.808 -6.519 1.00 94.56 95 ALA A O 1
ATOM 773 N N . MET A 1 96 ? -7.928 3.152 -5.585 1.00 93.62 96 MET A N 1
ATOM 774 C CA . MET A 1 96 ? -7.533 2.120 -6.541 1.00 93.62 96 MET A CA 1
ATOM 775 C C . MET A 1 96 ? -8.068 2.418 -7.941 1.00 93.62 96 MET A C 1
ATOM 777 O O . MET A 1 96 ? -7.278 2.425 -8.881 1.00 93.62 96 MET A O 1
ATOM 781 N N . LEU A 1 97 ? -9.372 2.674 -8.082 1.00 93.00 97 LEU A N 1
ATOM 782 C CA . LEU A 1 97 ? -10.006 2.942 -9.374 1.00 93.00 97 LEU A CA 1
ATOM 783 C C . LEU A 1 97 ? -9.412 4.181 -10.044 1.00 93.00 97 LEU A C 1
ATOM 785 O O . LEU A 1 97 ? -9.023 4.111 -11.204 1.00 93.00 97 LEU A O 1
ATOM 789 N N . VAL A 1 98 ? -9.257 5.282 -9.303 1.00 91.69 98 VAL A N 1
ATOM 790 C CA . VAL A 1 98 ? -8.593 6.498 -9.796 1.00 91.69 98 VAL A CA 1
ATOM 791 C C . VAL A 1 98 ? -7.173 6.177 -10.250 1.00 91.69 98 VAL A C 1
ATOM 793 O O . VAL A 1 98 ? -6.757 6.621 -11.316 1.00 91.69 98 VAL A O 1
ATOM 796 N N . GLY A 1 99 ? -6.436 5.370 -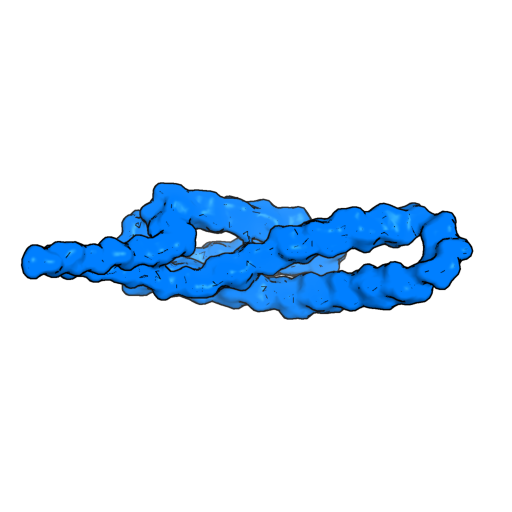9.484 1.00 87.00 99 GLY A N 1
ATOM 797 C CA . GLY A 1 99 ? -5.070 5.028 -9.850 1.00 87.00 99 GLY A CA 1
ATOM 798 C C . GLY A 1 99 ? -4.940 4.121 -11.069 1.00 87.00 99 GLY A C 1
ATOM 799 O O . GLY A 1 99 ? -3.944 4.227 -11.773 1.00 87.00 99 GLY A O 1
ATOM 800 N N . VAL A 1 100 ? -5.929 3.269 -11.345 1.00 84.88 100 VAL A N 1
ATOM 801 C CA . VAL A 1 100 ? -5.977 2.466 -12.578 1.00 84.88 100 VAL A CA 1
ATOM 802 C C . VAL A 1 100 ? -6.393 3.329 -13.770 1.00 84.88 100 VAL A C 1
ATOM 804 O O . VAL A 1 100 ? -5.760 3.258 -14.815 1.00 84.88 100 VAL A O 1
ATOM 807 N N . LEU A 1 101 ? -7.420 4.169 -13.614 1.00 86.19 101 LEU A N 1
ATOM 808 C CA . LEU A 1 101 ? -7.955 4.996 -14.701 1.00 86.19 101 LEU A CA 1
ATOM 809 C C . LEU A 1 101 ? -6.998 6.112 -15.132 1.00 86.19 101 LEU A C 1
ATOM 811 O O . LEU A 1 101 ? -6.945 6.450 -16.309 1.00 86.19 101 LEU A O 1
ATOM 815 N N . LEU A 1 102 ? -6.256 6.688 -14.183 1.00 85.19 102 LEU A N 1
ATOM 816 C CA . LEU A 1 102 ? -5.326 7.792 -14.429 1.00 85.19 102 LEU A CA 1
ATOM 817 C C . LEU A 1 102 ? -3.856 7.350 -14.433 1.00 85.19 102 LEU A C 1
ATOM 819 O O . LEU A 1 102 ? -2.977 8.206 -14.483 1.00 85.19 102 LEU A O 1
ATOM 823 N N . SER A 1 103 ? -3.575 6.045 -14.320 1.00 75.94 103 SER A N 1
ATOM 824 C CA . SER A 1 103 ? -2.212 5.505 -14.167 1.00 75.94 103 SER A CA 1
ATOM 825 C C . SER A 1 103 ? -1.409 6.216 -13.065 1.00 75.94 103 SER A C 1
ATOM 827 O O . SER A 1 103 ? -0.229 6.520 -13.221 1.00 75.94 103 SER A O 1
ATOM 829 N N . TYR A 1 104 ? -2.065 6.514 -11.938 1.00 80.31 104 TYR A N 1
ATOM 830 C CA . TYR A 1 104 ? -1.547 7.418 -10.910 1.00 80.31 104 TYR A CA 1
ATOM 831 C C . TYR A 1 104 ? -1.627 6.820 -9.498 1.00 80.31 104 TYR A C 1
ATOM 833 O O . TYR A 1 104 ? -2.694 6.549 -8.952 1.00 80.31 104 TYR A O 1
ATOM 841 N N . LEU A 1 105 ? -0.478 6.633 -8.847 1.00 83.88 105 LEU A N 1
ATOM 842 C CA . LEU A 1 105 ? -0.397 6.025 -7.509 1.00 83.88 105 LEU A CA 1
ATOM 843 C C . LEU A 1 105 ? -0.726 6.967 -6.345 1.00 83.88 105 LEU A C 1
ATOM 845 O O . LEU A 1 105 ? -1.010 6.484 -5.245 1.00 83.88 105 LEU A O 1
ATOM 849 N N . GLY A 1 106 ? -0.720 8.282 -6.574 1.00 88.25 106 GLY A N 1
ATOM 850 C CA . GLY A 1 106 ? -0.881 9.301 -5.532 1.00 88.25 106 GLY A CA 1
ATOM 851 C C . GLY A 1 106 ? -2.073 9.094 -4.588 1.00 88.25 106 GLY A C 1
ATOM 852 O O . GLY A 1 106 ? -1.871 9.132 -3.374 1.00 88.25 106 GLY A O 1
ATOM 853 N N . PRO A 1 107 ? -3.294 8.786 -5.071 1.00 92.81 107 PRO A N 1
ATOM 854 C CA . PRO A 1 107 ? -4.457 8.623 -4.207 1.00 92.81 107 PRO A CA 1
ATOM 855 C C . PRO A 1 107 ? -4.276 7.478 -3.210 1.00 92.81 107 PRO A C 1
ATOM 857 O O . PRO A 1 107 ? -4.600 7.629 -2.035 1.00 92.81 107 PRO A O 1
ATOM 860 N N . LYS A 1 108 ? -3.697 6.346 -3.642 1.00 92.69 108 LYS A N 1
ATOM 861 C CA . LYS A 1 108 ? -3.440 5.196 -2.758 1.00 92.69 108 LYS A CA 1
ATOM 862 C C . LYS A 1 108 ? -2.414 5.543 -1.682 1.00 92.69 108 LYS A C 1
ATOM 864 O O . LYS A 1 108 ? -2.602 5.155 -0.533 1.00 92.69 108 LYS A O 1
ATOM 869 N N . ILE A 1 109 ? -1.375 6.305 -2.033 1.00 93.94 109 ILE A N 1
ATOM 870 C CA . ILE A 1 109 ? -0.357 6.783 -1.085 1.00 93.94 109 ILE A CA 1
ATOM 871 C C . ILE A 1 109 ? -0.995 7.696 -0.033 1.00 93.94 109 ILE A C 1
ATOM 873 O O . ILE A 1 109 ? -0.795 7.484 1.160 1.00 93.94 109 ILE A O 1
ATOM 877 N N . ILE A 1 110 ? -1.810 8.665 -0.457 1.00 95.62 110 ILE A N 1
ATOM 878 C CA . ILE A 1 110 ? -2.490 9.600 0.452 1.00 95.62 110 ILE A CA 1
ATOM 879 C C . ILE A 1 110 ? -3.399 8.843 1.426 1.00 95.62 110 ILE A C 1
ATOM 881 O O . ILE A 1 110 ? -3.352 9.082 2.633 1.00 95.62 110 ILE A O 1
ATOM 885 N N . VAL A 1 111 ? -4.196 7.896 0.921 1.00 96.12 111 VAL A N 1
ATOM 886 C CA . VAL A 1 111 ? -5.084 7.075 1.757 1.00 96.12 111 VAL A CA 1
ATOM 887 C C . VAL A 1 111 ? -4.283 6.208 2.727 1.00 96.12 111 VAL A C 1
ATOM 889 O O . VAL A 1 111 ? -4.614 6.174 3.912 1.00 96.12 111 VAL A O 1
ATOM 892 N N . ALA A 1 112 ? -3.222 5.548 2.255 1.00 94.75 112 ALA A N 1
ATOM 893 C CA . ALA A 1 112 ? -2.357 4.719 3.087 1.00 94.75 112 ALA A CA 1
ATOM 894 C C . ALA A 1 112 ? -1.731 5.528 4.228 1.00 94.75 112 ALA A C 1
ATOM 896 O O . ALA A 1 112 ? -1.888 5.168 5.394 1.00 94.75 112 ALA A O 1
ATOM 897 N N . LEU A 1 113 ? -1.089 6.656 3.911 1.00 95.81 113 LEU A N 1
ATOM 898 C CA . LEU A 1 113 ? -0.470 7.535 4.903 1.00 95.81 113 LEU A CA 1
ATOM 899 C C . LEU A 1 113 ? -1.500 8.080 5.892 1.00 95.81 113 LEU A C 1
ATOM 901 O O . LEU A 1 113 ? -1.274 8.031 7.098 1.00 95.81 113 LEU A O 1
ATOM 905 N N . GLY A 1 114 ? -2.652 8.552 5.407 1.00 95.31 114 GLY A N 1
ATOM 906 C CA . GLY A 1 114 ? -3.716 9.079 6.260 1.00 95.31 114 GLY A CA 1
ATOM 907 C C . GLY A 1 114 ? -4.282 8.030 7.220 1.00 95.31 114 GLY A C 1
ATOM 908 O O . GLY A 1 114 ? -4.519 8.325 8.396 1.00 95.31 114 GLY A O 1
ATOM 909 N N . TYR A 1 115 ? -4.463 6.795 6.746 1.00 94.69 115 TYR A N 1
ATOM 910 C CA . TYR A 1 115 ? -4.904 5.681 7.580 1.00 94.69 115 TYR A CA 1
ATOM 911 C C . TYR A 1 115 ? -3.856 5.308 8.628 1.00 94.69 115 TYR A C 1
ATOM 913 O O . TYR A 1 115 ? -4.161 5.265 9.820 1.00 94.69 115 TYR A O 1
ATOM 921 N N . LEU A 1 116 ? -2.614 5.083 8.196 1.00 94.00 116 LEU A N 1
ATOM 922 C CA . LEU A 1 116 ? -1.509 4.669 9.058 1.00 94.00 116 LEU A CA 1
ATOM 923 C C . LEU A 1 116 ? -1.174 5.730 10.101 1.00 94.00 116 LEU A C 1
ATOM 925 O O . LEU A 1 116 ? -0.939 5.387 11.255 1.00 94.00 116 LEU A O 1
ATOM 929 N N . TYR A 1 117 ? -1.239 7.011 9.736 1.00 93.69 117 TYR A N 1
ATOM 930 C CA . TYR A 1 117 ? -1.093 8.121 10.671 1.00 93.69 117 TYR A CA 1
ATOM 931 C C . TYR A 1 117 ? -2.164 8.077 11.767 1.00 93.69 117 TYR A C 1
ATOM 933 O O . TYR A 1 117 ? -1.846 8.158 12.956 1.00 93.69 117 TYR A O 1
ATOM 941 N N . ARG A 1 118 ? -3.440 7.906 11.388 1.00 92.00 118 ARG A N 1
ATOM 942 C CA . ARG A 1 118 ? -4.546 7.809 12.356 1.00 92.00 118 ARG A CA 1
ATOM 943 C C . ARG A 1 118 ? -4.415 6.578 13.247 1.00 92.00 118 ARG A C 1
ATOM 945 O O . ARG A 1 118 ? -4.590 6.703 14.458 1.00 92.00 118 ARG A O 1
ATOM 952 N N . ARG A 1 119 ? -4.074 5.427 12.665 1.00 90.56 119 ARG A N 1
ATOM 953 C CA . ARG A 1 119 ? -3.839 4.172 13.388 1.00 90.56 119 ARG A CA 1
ATOM 954 C C . ARG A 1 119 ? -2.700 4.329 14.390 1.00 90.56 119 ARG A C 1
ATOM 956 O O . ARG A 1 119 ? -2.902 4.081 15.572 1.00 90.56 119 ARG A O 1
ATOM 963 N N . HIS A 1 120 ? -1.553 4.842 13.947 1.00 89.25 120 HIS A N 1
ATOM 964 C CA . HIS A 1 120 ? -0.384 5.061 14.794 1.00 89.25 120 HIS A CA 1
ATOM 965 C C . HIS A 1 120 ? -0.692 5.988 15.975 1.00 89.25 120 HIS A C 1
ATOM 967 O O . HIS A 1 120 ? -0.376 5.655 17.111 1.00 89.25 120 HIS A O 1
ATOM 973 N N . ARG A 1 121 ? -1.380 7.112 15.731 1.00 89.50 121 ARG A N 1
ATOM 974 C CA . ARG A 1 121 ? -1.719 8.099 16.772 1.00 89.50 121 ARG A CA 1
ATOM 975 C C . ARG A 1 121 ? -2.717 7.597 17.813 1.00 89.50 121 ARG A C 1
ATOM 977 O O . ARG A 1 121 ? -2.760 8.161 18.901 1.00 89.50 121 ARG A O 1
ATOM 984 N N . ARG A 1 122 ? -3.568 6.627 17.472 1.00 87.50 122 ARG A N 1
ATOM 985 C CA . ARG A 1 122 ? -4.665 6.177 18.344 1.00 87.50 122 ARG A CA 1
ATOM 986 C C . ARG A 1 122 ? -4.431 4.802 18.964 1.00 87.50 122 ARG A C 1
ATOM 988 O O . ARG A 1 122 ? -4.901 4.578 20.068 1.00 87.50 122 ARG A O 1
ATOM 995 N N . VAL A 1 123 ? -3.764 3.897 18.252 1.00 82.50 123 VAL A N 1
ATOM 996 C CA . VAL A 1 123 ? -3.649 2.469 18.609 1.00 82.50 123 VAL A CA 1
ATOM 997 C C . VAL A 1 123 ? -2.196 1.971 18.546 1.00 82.50 123 VAL A C 1
ATOM 999 O O . VAL A 1 123 ? -1.903 0.877 19.009 1.00 82.50 123 VAL A O 1
ATOM 1002 N N . GLY A 1 124 ? -1.263 2.762 18.005 1.00 76.81 124 GLY A N 1
ATOM 1003 C CA . GLY A 1 124 ? 0.102 2.310 17.730 1.00 76.81 124 GLY A CA 1
ATOM 1004 C C . GLY A 1 124 ? 0.223 1.546 16.404 1.00 76.81 124 GLY A C 1
ATOM 1005 O O . GLY A 1 124 ? -0.750 1.344 15.673 1.00 76.81 124 GLY A O 1
ATOM 1006 N N . LEU A 1 125 ? 1.457 1.192 16.029 1.00 68.50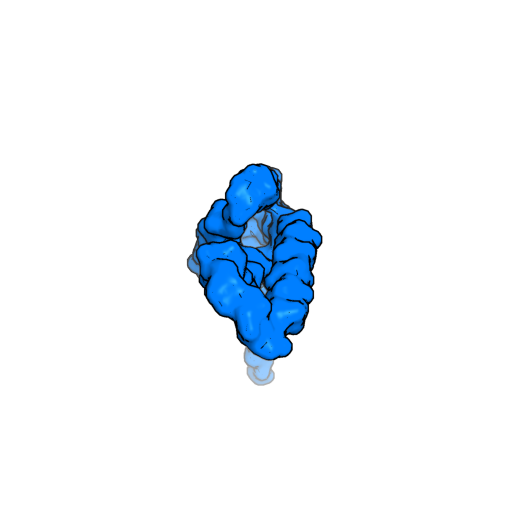 125 LEU A N 1
ATOM 1007 C CA . LEU A 1 125 ? 1.744 0.442 14.792 1.00 68.50 125 LEU A CA 1
ATOM 1008 C C . LEU A 1 125 ? 1.930 -1.056 15.054 1.00 68.50 125 LEU A C 1
ATOM 1010 O O . LEU A 1 125 ? 1.371 -1.874 14.321 1.00 68.50 125 LEU A O 1
ATOM 1014 N N . LEU A 1 126 ? 2.656 -1.385 16.119 1.00 64.56 126 LEU A N 1
ATOM 1015 C CA . LEU A 1 126 ? 2.827 -2.728 16.658 1.00 64.56 126 LEU A CA 1
ATOM 1016 C C . LEU A 1 126 ? 1.829 -2.876 17.808 1.00 64.56 126 LEU A C 1
ATOM 1018 O O . LEU A 1 126 ? 1.718 -1.962 18.623 1.00 64.56 126 LEU A O 1
ATOM 1022 N N . GLY A 1 127 ? 1.059 -3.966 17.837 1.00 58.16 127 GLY A N 1
ATOM 1023 C CA . GLY A 1 127 ? 0.161 -4.226 18.960 1.00 58.16 127 GLY A CA 1
ATOM 1024 C C . GLY A 1 127 ? 0.992 -4.290 20.236 1.00 58.16 127 GLY A C 1
ATOM 1025 O O . GLY A 1 127 ? 1.908 -5.105 20.315 1.00 58.16 127 GLY A O 1
ATOM 1026 N N . ASP A 1 128 ? 0.716 -3.399 21.183 1.00 55.47 128 ASP A N 1
ATOM 1027 C CA . ASP A 1 128 ? 1.464 -3.316 22.431 1.00 55.47 128 ASP A CA 1
ATOM 1028 C C . ASP A 1 128 ? 1.199 -4.586 23.253 1.00 55.47 128 ASP A C 1
ATOM 1030 O O . ASP A 1 128 ? 0.121 -4.774 23.819 1.00 55.47 128 ASP A O 1
ATOM 1034 N N . THR A 1 129 ? 2.149 -5.521 23.235 1.00 55.88 129 THR A N 1
ATOM 1035 C CA . THR A 1 129 ? 2.194 -6.633 24.181 1.00 55.88 129 THR A CA 1
ATOM 1036 C C . THR A 1 129 ? 3.043 -6.182 25.351 1.00 55.88 129 THR A C 1
ATOM 1038 O O . THR A 1 129 ? 4.220 -6.529 25.438 1.00 55.88 129 THR A O 1
ATOM 1041 N N . THR A 1 130 ? 2.465 -5.410 26.264 1.00 54.31 130 THR A N 1
ATOM 1042 C CA . THR A 1 130 ? 3.019 -5.338 27.615 1.00 54.31 130 THR A CA 1
ATOM 1043 C C . THR A 1 130 ? 2.810 -6.712 28.246 1.00 54.31 130 THR A C 1
ATOM 1045 O O . THR A 1 130 ? 1.760 -7.031 28.806 1.00 54.31 130 THR A O 1
ATOM 1048 N N . VAL A 1 131 ? 3.797 -7.585 28.036 1.00 52.12 131 VAL A N 1
ATOM 1049 C CA . VAL A 1 131 ? 3.969 -8.811 28.808 1.00 52.12 131 VAL A CA 1
ATOM 1050 C C . VAL A 1 131 ? 4.191 -8.328 30.230 1.00 52.12 131 VAL A C 1
ATOM 1052 O O . VAL A 1 131 ? 5.145 -7.598 30.486 1.00 52.12 131 VAL A O 1
ATOM 1055 N N . ALA A 1 132 ? 3.253 -8.647 31.117 1.00 47.69 132 ALA A N 1
ATOM 1056 C CA . ALA A 1 132 ? 3.440 -8.436 32.538 1.00 47.69 132 ALA A CA 1
ATOM 1057 C C . ALA A 1 132 ? 4.757 -9.120 32.924 1.00 47.69 132 ALA A C 1
ATOM 1059 O O . ALA A 1 132 ? 4.864 -10.342 32.809 1.00 47.69 132 ALA A O 1
ATOM 1060 N N . GLU A 1 133 ? 5.758 -8.329 33.307 1.00 48.94 133 GLU A N 1
ATOM 1061 C CA . GLU A 1 133 ? 6.878 -8.820 34.097 1.00 48.94 133 GLU A CA 1
ATOM 1062 C C . GLU A 1 133 ? 6.254 -9.424 35.354 1.00 48.94 133 GLU A C 1
ATOM 1064 O O . GLU A 1 133 ? 5.707 -8.724 36.206 1.00 48.94 133 GLU A O 1
ATOM 1069 N N . THR A 1 134 ? 6.190 -10.751 35.376 1.00 52.62 134 THR A N 1
ATOM 1070 C CA . THR A 1 134 ? 5.826 -11.519 36.556 1.00 52.62 134 THR A CA 1
ATOM 1071 C C . THR A 1 134 ? 6.930 -11.331 37.587 1.00 52.62 134 THR A C 1
ATOM 1073 O O . THR A 1 134 ? 8.093 -11.595 37.274 1.00 52.62 134 THR A O 1
ATOM 1076 N N . GLU A 1 135 ? 6.517 -10.840 38.757 1.00 42.72 135 GLU A N 1
ATOM 1077 C CA . GLU A 1 135 ? 7.265 -10.747 40.020 1.00 42.72 135 GLU A CA 1
ATOM 1078 C C . GLU A 1 135 ? 8.053 -12.016 40.374 1.00 42.72 135 GLU A C 1
ATOM 1080 O O . GLU A 1 135 ? 7.574 -13.134 40.060 1.00 42.72 135 GLU A O 1
#

Foldseek 3Di:
DDDFWLDDPLLVLLCLLVVLVVLVVLLVVLVVDCVLCPDPCSVVSVVSSVVSLVVSLVSLVSNLVSQLRSLVSCLVGPFPDRHDSVVLSVQSVVLSVCCVVVVHSVSSVVSSCVSCVVCCVGQRDHGDPPPPPDD

pLDDT: mean 84.27, std 13.14, range [42.72, 97.12]